Protein AF-A0A1J8P3E5-F1 (afdb_monomer)

Secondary structure (DSSP, 8-state):
-HHHHHHTT---EEE-SS--HHHHHHHHHHT--EEE-S-S-HHHHHHHHHHHHT--GGG-EE---SGGGHHHHTTSSEE-

Nearest PDB structures (foldseek):
  3ij5-assembly1_A  TM=9.943E-01  e=1.390E-08  Yersinia pestis CO92
  3hyc-assembly3_E  TM=9.786E-01  e=1.490E-08  Escherichia coli B
  3e81-assembly1_A  TM=9.645E-01  e=2.203E-06  Bacteroides thetaiotaomicron
  4hgn-assembly1_B  TM=9.509E-01  e=1.917E-06  Bacteroides thetaiotaomicron VPI-5482
  4hgr-assembly1_D  TM=9.586E-01  e=3.581E-06  Bacteroides thetaiotaomicron VPI-5482

Mean predicted aligned error: 2.63 Å

Structure (mmCIF, N/CA/C/O backbone):
data_AF-A0A1J8P3E5-F1
#
_entry.id   AF-A0A1J8P3E5-F1
#
loop_
_atom_site.group_PDB
_atom_site.id
_atom_site.type_symbol
_atom_site.label_atom_id
_atom_site.label_alt_id
_atom_site.label_comp_id
_atom_site.label_asym_id
_atom_site.label_entity_id
_atom_site.label_seq_id
_atom_site.pdbx_PDB_ins_code
_atom_site.Cartn_x
_atom_site.Cartn_y
_atom_site.Cartn_z
_atom_site.occupancy
_atom_site.B_iso_or_equiv
_atom_site.auth_seq_id
_atom_site.auth_comp_id
_atom_site.auth_asym_id
_atom_site.auth_atom_id
_atom_site.pdbx_PDB_model_num
ATOM 1 N N . GLY A 1 1 ? -12.669 9.953 -1.103 1.00 86.62 1 GLY A N 1
ATOM 2 C CA . GLY A 1 1 ? -12.037 8.625 -1.168 1.00 86.62 1 GLY A CA 1
ATOM 3 C C . GLY A 1 1 ? -11.096 8.419 -0.003 1.00 86.62 1 GLY A C 1
ATOM 4 O O . GLY A 1 1 ? -11.567 8.150 1.084 1.00 86.62 1 GLY A O 1
ATOM 5 N N . ILE A 1 2 ? -9.791 8.625 -0.197 1.00 92.25 2 ILE A N 1
ATOM 6 C CA . ILE A 1 2 ? -8.742 8.203 0.758 1.00 92.25 2 ILE A CA 1
ATOM 7 C C . ILE A 1 2 ? -8.935 8.712 2.199 1.00 92.25 2 ILE A C 1
ATOM 9 O O . ILE A 1 2 ? -8.759 7.943 3.135 1.00 92.25 2 ILE A O 1
ATOM 13 N N . LYS A 1 3 ? -9.341 9.974 2.400 1.00 90.94 3 LYS A N 1
ATOM 14 C CA . LYS A 1 3 ? -9.636 10.483 3.754 1.00 90.94 3 LYS A CA 1
ATOM 15 C C . LYS A 1 3 ? -10.785 9.723 4.431 1.00 90.94 3 LYS A C 1
ATOM 17 O O . LYS A 1 3 ? -10.647 9.334 5.580 1.00 90.94 3 LYS A O 1
ATOM 22 N N . LEU A 1 4 ? -11.851 9.446 3.680 1.00 94.25 4 LEU A N 1
ATOM 23 C CA . LEU A 1 4 ? -13.020 8.714 4.165 1.00 94.25 4 LEU A CA 1
ATOM 24 C C . LEU A 1 4 ? -12.670 7.266 4.532 1.00 94.25 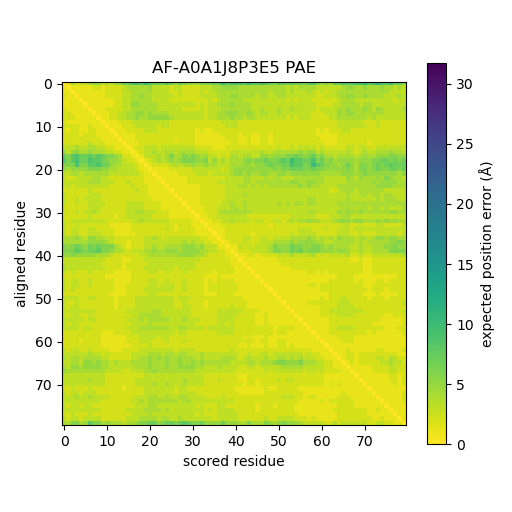4 LEU A C 1
ATOM 26 O O . LEU A 1 4 ? -13.168 6.767 5.530 1.00 94.25 4 LEU A O 1
ATOM 30 N N . LEU A 1 5 ? -11.783 6.609 3.772 1.00 94.44 5 LEU A N 1
ATOM 31 C CA . LEU A 1 5 ? -11.280 5.274 4.129 1.00 94.44 5 LEU A CA 1
ATOM 32 C C . LEU A 1 5 ? -10.662 5.289 5.532 1.00 94.44 5 LEU A C 1
ATOM 34 O O . LEU A 1 5 ? -11.058 4.502 6.386 1.00 94.44 5 LEU A O 1
ATOM 38 N N . LYS A 1 6 ? -9.786 6.263 5.800 1.00 91.75 6 LYS A N 1
ATOM 39 C CA . LYS A 1 6 ? -9.147 6.416 7.114 1.00 91.75 6 LYS A CA 1
ATOM 40 C C . LYS A 1 6 ? -10.149 6.704 8.229 1.00 91.75 6 LYS A C 1
ATOM 42 O O . LYS A 1 6 ? -10.027 6.142 9.309 1.00 91.75 6 LYS A O 1
ATOM 47 N N . GLU A 1 7 ? -11.129 7.567 7.970 1.00 93.56 7 GLU A N 1
ATOM 48 C CA . GLU A 1 7 ? -12.211 7.876 8.920 1.00 93.56 7 GLU A CA 1
ATOM 49 C C . GLU A 1 7 ? -13.063 6.643 9.260 1.00 93.56 7 GLU A C 1
ATOM 51 O O . GLU A 1 7 ? -13.651 6.590 10.334 1.00 93.56 7 GLU A O 1
ATOM 56 N N . ASN A 1 8 ? -13.081 5.636 8.383 1.00 95.81 8 ASN A N 1
ATOM 57 C CA . ASN A 1 8 ? -13.787 4.368 8.572 1.00 95.81 8 ASN A CA 1
ATOM 58 C C . ASN A 1 8 ? -12.847 3.205 8.947 1.00 95.81 8 ASN A C 1
ATOM 60 O O . ASN A 1 8 ? -13.210 2.045 8.785 1.00 95.81 8 ASN A O 1
ATOM 64 N N . GLY A 1 9 ? -11.635 3.495 9.436 1.00 93.19 9 GLY A N 1
ATOM 65 C CA . GLY A 1 9 ? -10.704 2.472 9.931 1.00 93.19 9 GLY A CA 1
ATOM 66 C C . GLY A 1 9 ? -9.985 1.658 8.850 1.00 93.19 9 GLY A C 1
ATOM 67 O O . GLY A 1 9 ? -9.316 0.684 9.175 1.00 93.19 9 GLY A O 1
ATOM 68 N N . ILE A 1 10 ? -10.078 2.057 7.579 1.00 95.62 10 ILE A N 1
ATOM 69 C CA . ILE A 1 10 ? -9.369 1.416 6.468 1.00 95.62 10 ILE A CA 1
ATOM 70 C C . ILE A 1 10 ? -8.051 2.162 6.243 1.00 95.62 10 ILE A C 1
ATOM 72 O O . ILE A 1 10 ? -8.053 3.345 5.887 1.00 95.62 10 ILE A O 1
ATOM 76 N N . GLU A 1 11 ? -6.920 1.482 6.437 1.00 95.81 11 GLU A N 1
ATOM 77 C CA . GLU A 1 11 ? -5.585 2.064 6.253 1.00 95.81 11 GLU A CA 1
ATOM 78 C C . GLU A 1 11 ? -5.181 2.029 4.763 1.00 95.81 11 GLU A C 1
ATOM 80 O O . GLU A 1 11 ? -4.986 0.954 4.195 1.00 95.81 11 GLU A O 1
ATOM 85 N N . PRO A 1 12 ? -5.044 3.186 4.089 1.00 96.25 12 PRO A N 1
ATOM 86 C CA . PRO A 1 12 ? -4.654 3.226 2.689 1.00 96.25 12 PRO A CA 1
ATOM 87 C C . PRO A 1 12 ? -3.142 3.029 2.524 1.00 96.25 12 PRO A C 1
ATOM 89 O O . PRO A 1 12 ? -2.335 3.638 3.232 1.00 96.25 12 PRO A O 1
ATOM 92 N N . ALA A 1 13 ? -2.762 2.271 1.497 1.00 96.69 13 ALA A N 1
ATOM 93 C CA . ALA A 1 13 ? -1.383 2.108 1.053 1.00 96.69 13 ALA A CA 1
ATOM 94 C C . ALA A 1 13 ? -1.255 2.352 -0.456 1.00 96.69 13 ALA A C 1
ATOM 96 O O . ALA A 1 13 ? -2.221 2.212 -1.204 1.00 96.69 13 ALA A O 1
ATOM 97 N N . VAL A 1 14 ? -0.059 2.734 -0.911 1.00 95.81 14 VAL A N 1
ATOM 98 C CA . VAL A 1 14 ? 0.247 2.924 -2.335 1.00 95.81 14 VAL A CA 1
ATOM 99 C C . VAL A 1 14 ? 1.581 2.267 -2.672 1.00 95.81 14 VAL A C 1
ATOM 101 O O . VAL A 1 14 ? 2.599 2.564 -2.047 1.00 95.81 14 VAL A O 1
ATOM 104 N N . ILE A 1 15 ? 1.576 1.419 -3.703 1.00 95.56 15 ILE A N 1
ATOM 105 C CA . ILE A 1 15 ? 2.763 0.777 -4.274 1.00 95.56 15 ILE A CA 1
ATOM 106 C C . I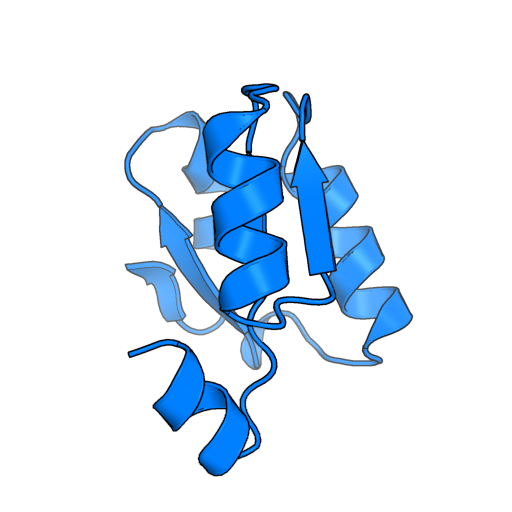LE A 1 15 ? 2.884 1.224 -5.730 1.00 95.56 15 ILE A C 1
ATOM 108 O O . ILE A 1 15 ? 1.999 0.981 -6.547 1.00 95.56 15 ILE A O 1
ATOM 112 N N . SER A 1 16 ? 3.981 1.896 -6.070 1.00 92.44 16 SER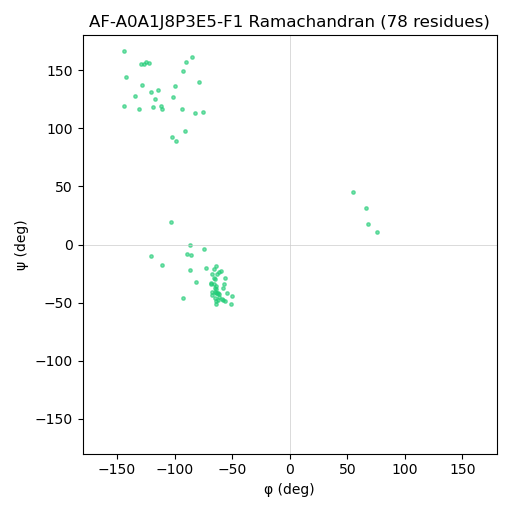 A N 1
ATOM 113 C CA . SER A 1 16 ? 4.229 2.396 -7.419 1.00 92.44 16 SER A CA 1
ATOM 114 C C . SER A 1 16 ? 5.598 1.963 -7.931 1.00 92.44 16 SER A C 1
ATOM 116 O O . SER A 1 16 ? 6.607 2.081 -7.235 1.00 92.44 16 SER A O 1
ATOM 118 N N . ALA A 1 17 ? 5.650 1.535 -9.192 1.00 90.31 17 ALA A N 1
ATOM 119 C CA . ALA A 1 17 ? 6.906 1.277 -9.892 1.00 90.31 17 ALA A CA 1
ATOM 120 C C . ALA A 1 17 ? 7.645 2.573 -10.262 1.00 90.31 17 ALA A C 1
ATOM 122 O O . ALA A 1 17 ? 8.851 2.564 -10.494 1.00 90.31 17 ALA A O 1
ATOM 123 N N . ARG A 1 18 ? 6.939 3.710 -10.303 1.00 88.75 18 ARG A N 1
ATOM 124 C CA . ARG A 1 18 ? 7.525 5.013 -10.628 1.00 88.75 18 ARG A CA 1
ATOM 125 C C . ARG A 1 18 ? 7.957 5.729 -9.355 1.00 88.75 18 ARG A C 1
ATOM 127 O O . ARG A 1 18 ? 7.349 5.579 -8.298 1.00 88.75 18 ARG A O 1
ATOM 134 N N . ASN A 1 19 ? 9.000 6.540 -9.476 1.00 88.56 19 ASN A N 1
ATOM 135 C CA . ASN A 1 19 ? 9.417 7.462 -8.428 1.00 88.56 19 ASN A CA 1
ATOM 136 C C . ASN A 1 19 ? 9.164 8.894 -8.904 1.00 88.56 19 ASN A C 1
ATOM 138 O O . ASN A 1 19 ? 9.705 9.316 -9.926 1.00 88.56 19 ASN A O 1
ATOM 142 N N . SER A 1 20 ? 8.313 9.637 -8.194 1.00 91.88 20 SER A N 1
ATOM 143 C CA . SER A 1 20 ? 8.016 11.030 -8.528 1.00 91.88 20 SER A CA 1
ATOM 144 C C . SER A 1 20 ? 7.836 11.909 -7.290 1.00 91.88 20 SER A C 1
ATOM 146 O O . SER A 1 20 ? 7.261 11.525 -6.266 1.00 91.88 20 SER A O 1
ATOM 148 N N . LYS A 1 21 ? 8.299 13.158 -7.397 1.00 91.44 21 LYS A N 1
ATOM 149 C CA . LYS A 1 21 ? 8.132 14.160 -6.334 1.00 91.44 21 LYS A CA 1
ATOM 150 C C . LYS A 1 21 ? 6.669 14.582 -6.154 1.00 91.44 21 LYS A C 1
ATOM 152 O O . LYS A 1 21 ? 6.252 14.849 -5.030 1.00 91.44 21 LYS A O 1
ATOM 157 N N . SER A 1 22 ? 5.889 14.609 -7.235 1.00 92.50 22 SER A N 1
ATOM 158 C CA . SER A 1 22 ? 4.471 14.981 -7.206 1.00 92.50 22 SER A CA 1
ATOM 159 C C . SER A 1 22 ? 3.636 13.984 -6.400 1.00 92.50 22 SER A C 1
ATOM 161 O O . SER A 1 22 ? 2.868 14.398 -5.530 1.00 92.50 22 SER A O 1
ATOM 163 N N . VAL A 1 23 ? 3.832 12.677 -6.613 1.00 90.81 23 VAL A N 1
ATOM 164 C CA . VAL A 1 23 ? 3.107 11.643 -5.857 1.00 90.81 23 VAL A CA 1
ATOM 165 C C . VAL A 1 23 ? 3.534 11.655 -4.387 1.00 90.81 23 VAL A C 1
ATOM 167 O O . VAL A 1 23 ? 2.670 11.642 -3.517 1.00 90.81 23 VAL A O 1
ATOM 170 N N . ASN A 1 24 ? 4.828 11.819 -4.087 1.00 90.62 24 ASN A N 1
ATOM 171 C CA . ASN A 1 24 ? 5.319 12.027 -2.715 1.00 90.62 24 ASN A CA 1
ATOM 172 C C . ASN A 1 24 ? 4.572 13.148 -1.978 1.00 90.62 24 ASN A C 1
ATOM 174 O O . ASN A 1 24 ? 4.086 12.956 -0.862 1.00 90.62 24 ASN A O 1
ATOM 178 N N . HIS A 1 25 ? 4.470 14.325 -2.599 1.00 92.88 25 HIS A N 1
ATOM 179 C CA . HIS A 1 25 ? 3.774 15.458 -1.998 1.00 92.88 25 HIS A CA 1
ATOM 180 C C . HIS A 1 25 ? 2.278 15.162 -1.808 1.00 92.88 25 HIS A C 1
ATOM 182 O O . HIS A 1 25 ? 1.716 15.432 -0.747 1.00 92.88 25 HIS A O 1
ATOM 188 N N . ARG A 1 26 ? 1.639 14.525 -2.798 1.00 92.56 26 ARG A N 1
ATOM 189 C CA . ARG A 1 26 ? 0.227 14.136 -2.722 1.00 92.56 26 ARG A CA 1
ATOM 190 C C . ARG A 1 26 ? -0.050 13.153 -1.582 1.00 92.56 26 ARG A C 1
ATOM 192 O O . ARG A 1 26 ? -1.017 13.360 -0.851 1.00 92.56 26 ARG A O 1
ATOM 199 N N . MET A 1 27 ? 0.787 12.129 -1.415 1.00 94.00 27 MET A N 1
ATOM 200 C CA . MET A 1 27 ? 0.635 11.126 -0.355 1.00 94.00 27 MET A CA 1
ATOM 201 C C . MET A 1 27 ? 0.798 11.739 1.033 1.00 94.00 27 MET A C 1
ATOM 203 O O . MET A 1 27 ? -0.026 11.477 1.909 1.00 94.00 27 MET A O 1
ATOM 207 N N . LYS A 1 28 ? 1.770 12.646 1.207 1.00 92.06 28 LYS A N 1
ATOM 208 C CA . LYS A 1 28 ? 1.915 13.426 2.446 1.00 92.06 28 LYS A CA 1
ATOM 209 C C . LYS A 1 28 ? 0.667 14.257 2.747 1.00 92.06 28 LYS A C 1
ATOM 211 O O . LYS A 1 28 ? 0.149 14.179 3.855 1.00 92.06 28 LYS A O 1
ATOM 216 N N . ASN A 1 29 ? 0.129 14.976 1.760 1.00 93.56 29 ASN A N 1
ATOM 217 C CA . ASN A 1 29 ? -1.071 15.805 1.942 1.00 93.56 29 ASN A CA 1
ATOM 218 C C . ASN A 1 29 ? -2.330 14.987 2.278 1.00 93.56 29 ASN A C 1
ATOM 220 O O . ASN A 1 29 ? -3.240 15.483 2.940 1.00 93.56 29 ASN A O 1
ATOM 224 N N . LEU A 1 30 ? -2.409 13.741 1.804 1.00 93.06 30 LEU A N 1
ATOM 225 C CA . LEU A 1 30 ? -3.494 12.813 2.137 1.00 93.06 30 LEU A CA 1
ATOM 226 C C . LEU A 1 30 ? -3.244 12.039 3.442 1.00 93.06 30 LEU A C 1
ATOM 228 O O . LEU A 1 30 ? -4.151 11.370 3.936 1.00 93.06 30 LEU A O 1
ATOM 232 N N . GLY A 1 31 ? -2.040 12.139 4.012 1.00 91.56 31 GLY A N 1
ATOM 233 C CA . GLY A 1 31 ? -1.636 11.411 5.210 1.00 91.56 31 GLY A CA 1
ATOM 234 C C . GLY A 1 31 ? -1.545 9.900 4.996 1.00 91.56 31 GLY A C 1
ATOM 235 O O . GLY A 1 31 ? -1.847 9.150 5.924 1.00 91.56 31 GLY A O 1
ATOM 236 N N . VAL A 1 32 ? -1.189 9.453 3.790 1.00 94.94 32 VAL A N 1
ATOM 237 C CA . VAL A 1 32 ? -0.925 8.038 3.488 1.00 94.94 32 VAL A CA 1
ATOM 238 C C . VAL A 1 32 ? 0.444 7.683 4.064 1.00 94.94 32 VAL A C 1
ATOM 240 O O . VAL A 1 32 ? 1.458 8.230 3.630 1.00 94.94 32 VAL A O 1
ATOM 243 N N . LYS A 1 33 ? 0.471 6.806 5.073 1.00 92.62 33 LYS A N 1
ATOM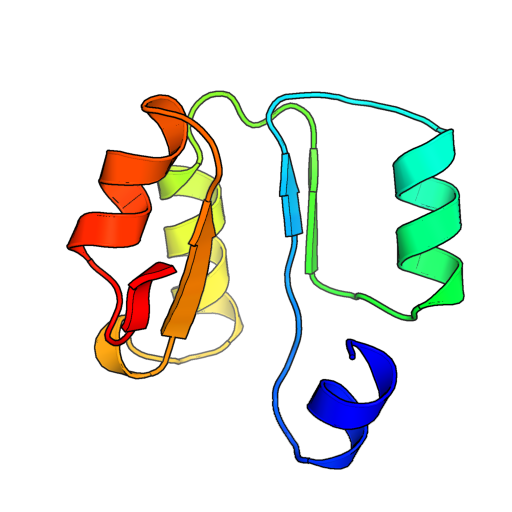 244 C CA . LYS A 1 33 ? 1.704 6.410 5.780 1.00 92.62 33 LYS A CA 1
ATOM 245 C C . LYS A 1 33 ? 2.494 5.347 5.019 1.00 92.62 33 LYS A C 1
ATOM 247 O O . LYS A 1 33 ? 3.720 5.318 5.079 1.00 92.62 33 LYS A O 1
ATOM 252 N N . HIS A 1 34 ? 1.777 4.483 4.311 1.00 95.31 34 HIS A N 1
ATOM 253 C CA . HIS A 1 34 ? 2.313 3.322 3.619 1.00 95.31 34 HIS A CA 1
ATOM 254 C C . HIS A 1 34 ? 2.496 3.656 2.142 1.00 95.31 34 HIS A C 1
ATOM 256 O O . HIS A 1 34 ? 1.579 3.498 1.338 1.00 95.31 34 HIS A O 1
ATOM 262 N N . PHE A 1 35 ? 3.667 4.183 1.792 1.00 94.88 35 PHE A N 1
ATOM 263 C CA . PHE A 1 35 ? 3.955 4.604 0.428 1.00 94.88 35 PHE A CA 1
ATOM 264 C C . PHE A 1 35 ? 5.292 4.056 -0.066 1.00 94.88 35 PHE A C 1
ATOM 266 O O . PHE A 1 35 ? 6.350 4.416 0.449 1.00 94.88 35 PHE A O 1
ATOM 273 N N . TYR A 1 36 ? 5.223 3.220 -1.099 1.00 94.44 36 TYR A N 1
ATOM 274 C CA . TYR A 1 36 ? 6.348 2.514 -1.700 1.00 94.44 36 TYR A CA 1
ATOM 275 C C . TYR A 1 36 ? 6.507 2.969 -3.152 1.00 94.44 36 TYR A C 1
ATOM 277 O O . TYR A 1 36 ? 5.561 2.909 -3.938 1.00 94.44 36 TYR A O 1
ATOM 285 N N . GLN A 1 37 ? 7.700 3.438 -3.516 1.00 92.19 37 GLN A N 1
ATOM 286 C CA . GLN A 1 37 ? 8.022 3.914 -4.865 1.00 92.19 37 GLN A CA 1
ATOM 287 C C . GLN A 1 37 ? 9.226 3.189 -5.439 1.00 92.19 37 GLN A C 1
ATOM 289 O O . GLN A 1 37 ? 10.079 2.710 -4.697 1.00 92.19 37 GLN A O 1
ATOM 294 N N . GLY A 1 38 ? 9.316 3.177 -6.769 1.00 90.38 38 GLY A N 1
ATOM 295 C CA . GLY A 1 38 ? 10.388 2.473 -7.467 1.00 90.38 38 GLY A CA 1
ATOM 296 C C . GLY A 1 38 ? 10.283 0.956 -7.334 1.00 90.38 38 GLY A C 1
ATOM 297 O O . GLY A 1 38 ? 11.274 0.272 -7.569 1.00 90.38 38 GLY A O 1
ATOM 298 N N . GLN A 1 39 ? 9.113 0.430 -6.948 1.00 89.56 39 GLN A N 1
ATOM 299 C CA . GLN A 1 39 ? 8.925 -1.004 -6.781 1.00 89.56 39 GLN A CA 1
ATOM 300 C C . GLN A 1 39 ? 8.428 -1.660 -8.059 1.00 89.56 39 GLN A C 1
ATOM 302 O O . GLN A 1 39 ? 7.236 -1.655 -8.363 1.00 89.56 39 GLN A O 1
ATOM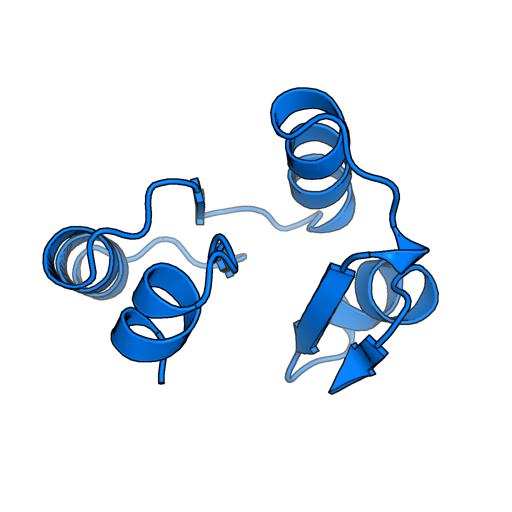 307 N N . SER A 1 40 ? 9.373 -2.232 -8.802 1.00 86.75 40 SER A N 1
ATOM 308 C CA . SER A 1 40 ? 9.096 -3.068 -9.970 1.00 86.75 40 SER A CA 1
ATOM 309 C C . SER A 1 40 ? 8.435 -4.388 -9.575 1.00 86.75 40 SER A C 1
ATOM 311 O O . SER A 1 40 ? 7.567 -4.870 -10.294 1.00 86.75 40 SER A O 1
ATOM 313 N N . ASN A 1 41 ? 8.787 -4.947 -8.412 1.00 92.38 41 ASN A N 1
ATOM 314 C CA . ASN A 1 41 ? 8.109 -6.113 -7.857 1.00 92.38 41 ASN A CA 1
ATOM 315 C C . ASN A 1 41 ? 7.144 -5.698 -6.739 1.00 92.38 41 ASN A C 1
ATOM 31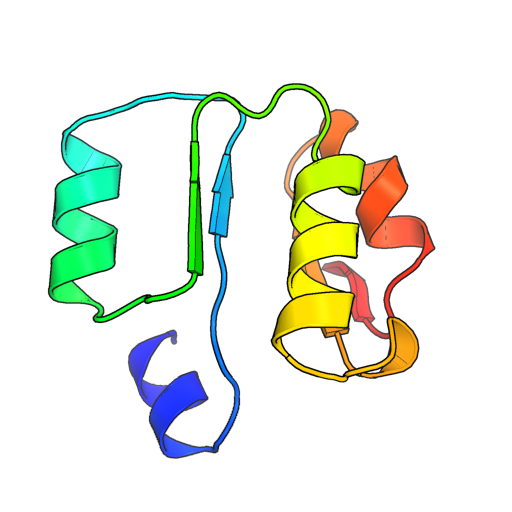7 O O . ASN A 1 41 ? 7.517 -5.615 -5.567 1.00 92.38 41 ASN A O 1
ATOM 321 N N . LYS A 1 42 ? 5.879 -5.462 -7.109 1.00 94.88 42 LYS A N 1
ATOM 322 C CA . LYS A 1 42 ? 4.834 -5.028 -6.168 1.00 94.88 42 LYS A CA 1
ATOM 323 C C . LYS A 1 42 ? 4.530 -6.069 -5.082 1.00 94.88 42 LYS A C 1
ATOM 325 O O . LYS A 1 42 ? 4.133 -5.688 -3.986 1.00 94.88 42 LYS A O 1
ATOM 330 N N . VAL A 1 43 ? 4.789 -7.357 -5.338 1.00 96.25 43 VAL A N 1
ATOM 331 C CA . VAL A 1 43 ? 4.555 -8.446 -4.370 1.00 96.25 43 VAL A CA 1
ATOM 332 C C . VAL A 1 43 ? 5.438 -8.304 -3.132 1.00 96.25 43 VAL A C 1
ATOM 334 O O . VAL A 1 43 ? 4.984 -8.598 -2.032 1.00 96.25 43 VAL A O 1
ATOM 337 N N . VAL A 1 44 ? 6.676 -7.823 -3.284 1.00 96.38 44 VAL A N 1
ATOM 338 C CA . VAL A 1 44 ? 7.594 -7.640 -2.146 1.00 96.38 44 VAL A CA 1
ATOM 339 C C . VAL A 1 44 ? 7.044 -6.591 -1.181 1.00 96.38 44 VAL A C 1
ATOM 341 O O . VAL A 1 44 ? 6.898 -6.866 0.006 1.00 96.38 44 VAL A O 1
ATOM 344 N N . ALA A 1 45 ? 6.668 -5.420 -1.700 1.00 96.44 45 ALA A N 1
ATOM 345 C CA . ALA A 1 45 ? 6.082 -4.352 -0.890 1.00 96.44 45 ALA A CA 1
ATOM 346 C C . ALA A 1 45 ? 4.715 -4.742 -0.307 1.00 96.44 45 ALA A C 1
ATOM 348 O O . ALA A 1 45 ? 4.383 -4.352 0.808 1.00 96.44 45 ALA A O 1
ATOM 349 N N . PHE A 1 46 ? 3.930 -5.527 -1.048 1.00 97.88 46 PHE A N 1
ATOM 350 C CA . PHE A 1 46 ? 2.658 -6.055 -0.568 1.00 97.88 46 PHE A CA 1
ATOM 351 C C . PHE A 1 46 ? 2.842 -6.998 0.629 1.00 97.88 46 PHE A C 1
ATOM 353 O O . PHE A 1 46 ? 2.195 -6.804 1.652 1.00 97.88 46 PHE A O 1
ATOM 360 N N . ASN A 1 47 ? 3.761 -7.963 0.547 1.00 97.56 47 ASN A N 1
ATOM 361 C CA . ASN A 1 47 ? 4.030 -8.886 1.653 1.00 97.56 47 ASN A CA 1
ATOM 362 C C . ASN A 1 47 ? 4.573 -8.154 2.891 1.00 97.56 47 ASN A C 1
ATOM 364 O O . ASN A 1 47 ? 4.117 -8.416 3.999 1.00 97.56 47 ASN A O 1
ATOM 368 N N . GLU A 1 48 ? 5.481 -7.189 2.702 1.00 97.12 48 GLU A N 1
ATOM 369 C CA . GLU A 1 48 ? 5.975 -6.341 3.797 1.00 97.12 48 GLU A CA 1
ATOM 370 C C . GLU A 1 48 ? 4.824 -5.588 4.487 1.00 97.12 48 GLU A C 1
ATOM 372 O O . GLU A 1 48 ? 4.812 -5.432 5.709 1.00 97.12 48 GLU A O 1
ATOM 377 N N . LEU A 1 49 ? 3.827 -5.135 3.718 1.00 97.25 49 LEU A N 1
ATOM 378 C CA . LEU A 1 49 ? 2.648 -4.468 4.265 1.00 97.25 49 LEU A CA 1
ATOM 379 C C . LEU A 1 49 ? 1.767 -5.397 5.093 1.00 97.25 49 LEU A C 1
ATOM 381 O O . LEU A 1 49 ? 1.337 -4.982 6.169 1.00 97.25 49 LEU A O 1
ATOM 385 N N . LEU A 1 50 ? 1.522 -6.622 4.619 1.00 98.06 50 LEU A N 1
ATOM 386 C CA . LEU A 1 50 ? 0.758 -7.623 5.368 1.00 98.06 50 LEU A CA 1
ATOM 387 C C . LEU A 1 50 ? 1.415 -7.911 6.721 1.00 98.06 50 LEU A C 1
ATOM 389 O O . LEU A 1 50 ? 0.750 -7.851 7.754 1.00 98.06 50 LEU A O 1
ATOM 393 N N . GLU A 1 51 ? 2.732 -8.133 6.726 1.00 97.94 51 GLU A N 1
ATOM 394 C CA . GLU A 1 51 ? 3.504 -8.372 7.949 1.00 97.94 51 GLU A CA 1
ATOM 395 C C . GLU A 1 51 ? 3.460 -7.165 8.892 1.00 97.94 51 GLU A C 1
ATOM 397 O O . GLU A 1 51 ? 3.164 -7.300 10.077 1.00 97.94 51 GLU A O 1
ATOM 402 N N . LYS A 1 52 ? 3.700 -5.957 8.370 1.00 97.25 52 LYS A N 1
ATOM 403 C CA . LYS A 1 52 ? 3.731 -4.729 9.174 1.00 97.25 52 LYS A CA 1
ATOM 404 C C . LYS A 1 52 ? 2.380 -4.404 9.809 1.00 97.25 52 LYS A C 1
ATOM 406 O O . LYS A 1 52 ? 2.336 -3.901 10.934 1.00 97.25 52 LYS A O 1
ATOM 411 N N . LEU A 1 53 ? 1.292 -4.639 9.080 1.00 96.31 53 LEU A N 1
ATOM 412 C CA . LEU A 1 53 ? -0.069 -4.352 9.529 1.00 96.31 53 LEU A CA 1
ATOM 413 C C . LEU A 1 53 ? -0.712 -5.523 10.278 1.00 96.31 53 LEU A C 1
ATOM 415 O O . LEU A 1 53 ? -1.753 -5.318 10.891 1.00 96.31 53 LEU A O 1
ATOM 419 N N . HIS A 1 54 ? -0.067 -6.693 10.300 1.00 97.50 54 HIS A N 1
ATOM 420 C CA . HIS A 1 54 ? -0.579 -7.920 10.914 1.00 97.50 54 HIS A CA 1
ATOM 421 C C . HIS A 1 54 ? -1.962 -8.312 10.370 1.00 97.50 54 HIS A C 1
ATOM 423 O O . HIS A 1 54 ? -2.862 -8.651 11.135 1.00 97.50 54 HIS A O 1
ATOM 429 N N . ILE A 1 55 ? -2.120 -8.250 9.046 1.00 97.88 55 ILE A N 1
ATOM 430 C CA . ILE A 1 55 ? -3.365 -8.589 8.340 1.00 97.88 55 ILE A CA 1
ATOM 431 C C . ILE A 1 55 ? -3.131 -9.696 7.315 1.00 97.88 55 ILE A C 1
ATOM 433 O O . ILE A 1 55 ? -2.018 -9.888 6.816 1.00 97.88 55 ILE A O 1
ATOM 437 N N . SER A 1 56 ? -4.196 -10.411 6.977 1.00 98.12 56 SER A N 1
ATOM 438 C CA . SER A 1 56 ? -4.205 -11.396 5.898 1.00 98.12 56 SER A CA 1
ATOM 439 C C . SER A 1 56 ? -4.483 -10.744 4.538 1.00 98.12 56 SER A C 1
ATOM 441 O O . SER A 1 56 ? -5.006 -9.635 4.449 1.00 98.12 56 SER A O 1
ATOM 443 N N . ALA A 1 57 ? -4.142 -11.437 3.449 1.00 97.94 57 ALA A N 1
ATOM 444 C CA . ALA A 1 57 ? -4.408 -10.933 2.101 1.00 97.94 57 ALA A CA 1
ATOM 445 C C . ALA A 1 57 ? -5.918 -10.842 1.788 1.00 97.94 57 ALA A C 1
ATOM 447 O O . ALA A 1 57 ? -6.337 -9.951 1.048 1.00 97.94 57 ALA A O 1
ATOM 448 N N . ASP A 1 58 ? -6.738 -11.701 2.401 1.00 98.12 58 ASP A N 1
ATOM 449 C CA . ASP A 1 58 ? -8.200 -11.710 2.248 1.00 98.12 58 ASP A CA 1
ATOM 450 C C . ASP A 1 58 ? -8.870 -10.446 2.819 1.00 98.12 58 ASP A C 1
ATOM 452 O O . ASP A 1 58 ? -9.968 -10.076 2.410 1.00 98.12 58 ASP A O 1
ATOM 456 N N . GLU A 1 59 ? -8.194 -9.733 3.724 1.00 98.06 59 GLU A N 1
ATOM 457 C CA . GLU A 1 59 ? -8.654 -8.459 4.296 1.00 98.06 59 GLU A CA 1
ATOM 458 C C . GLU A 1 59 ? -8.260 -7.242 3.442 1.00 98.06 59 GLU A C 1
ATOM 460 O O . GLU A 1 59 ? -8.573 -6.101 3.789 1.00 98.06 59 GLU A O 1
ATOM 465 N N . VAL A 1 60 ? -7.564 -7.458 2.321 1.00 98.38 60 VAL A N 1
ATOM 466 C CA . VAL A 1 60 ? -7.072 -6.378 1.464 1.00 98.38 60 VAL A CA 1
ATOM 467 C C . VAL A 1 60 ? -7.980 -6.160 0.257 1.00 98.38 60 VAL A C 1
ATOM 469 O O . VAL A 1 60 ? -8.369 -7.092 -0.444 1.00 98.38 60 VAL A O 1
ATOM 472 N N . ALA A 1 61 ? -8.247 -4.884 -0.025 1.00 98.00 61 ALA A N 1
ATOM 473 C CA . ALA A 1 61 ? -8.721 -4.422 -1.321 1.00 98.00 61 ALA A CA 1
ATOM 474 C C . ALA A 1 61 ? -7.557 -3.808 -2.111 1.00 98.00 61 ALA A C 1
ATOM 476 O O . A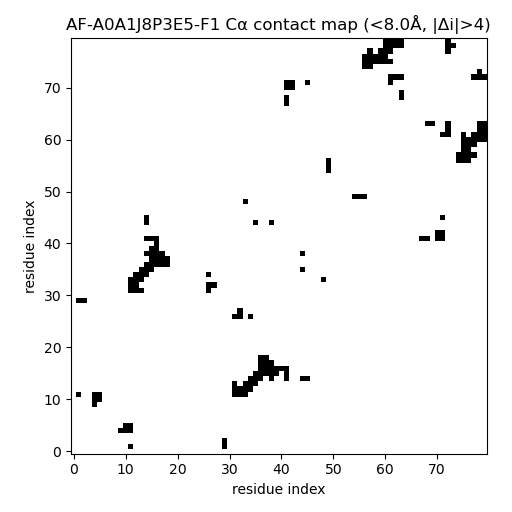LA A 1 61 ? -6.879 -2.907 -1.610 1.00 98.00 61 ALA A O 1
ATOM 477 N N . TYR A 1 62 ? -7.332 -4.262 -3.343 1.00 97.94 62 TYR A N 1
ATOM 478 C CA . TYR A 1 62 ? -6.278 -3.747 -4.214 1.00 97.94 62 TYR A CA 1
ATOM 479 C C . TYR A 1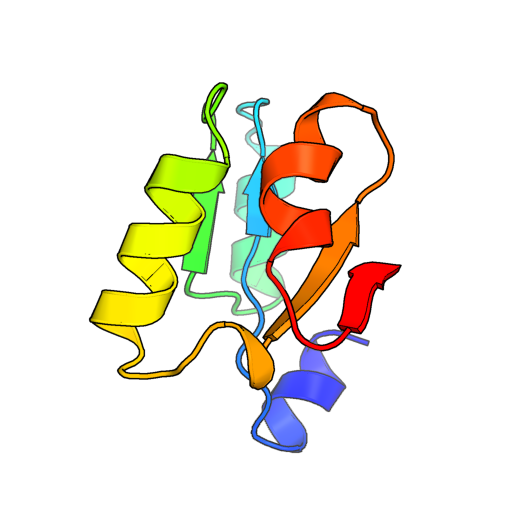 62 ? -6.862 -3.183 -5.505 1.00 97.94 62 TYR A C 1
ATOM 481 O O . TYR A 1 62 ? -7.658 -3.845 -6.163 1.00 97.94 62 TYR A O 1
ATOM 489 N N . MET A 1 63 ? -6.435 -1.972 -5.867 1.00 96.75 63 MET A N 1
ATOM 490 C CA . MET A 1 63 ? -6.803 -1.315 -7.121 1.00 96.75 63 MET A CA 1
ATOM 491 C C . MET A 1 63 ? -5.579 -1.229 -8.036 1.00 96.75 63 MET A C 1
ATOM 493 O O . MET A 1 63 ? -4.600 -0.571 -7.671 1.00 96.75 63 MET A O 1
ATOM 497 N N . GLY A 1 64 ? -5.637 -1.886 -9.194 1.00 94.88 64 GLY A N 1
ATOM 498 C CA . GLY A 1 64 ? -4.564 -1.927 -10.191 1.00 94.88 64 GLY A CA 1
ATOM 499 C C . GLY A 1 64 ? -5.053 -1.515 -11.579 1.00 94.88 64 GLY A C 1
ATOM 500 O O . GLY A 1 64 ? -6.235 -1.615 -11.881 1.00 94.88 64 GLY A O 1
ATOM 501 N N . ASP A 1 65 ? -4.151 -1.027 -12.428 1.00 94.75 65 ASP A N 1
ATOM 502 C CA . ASP A 1 65 ? -4.487 -0.549 -13.776 1.00 94.75 65 ASP A CA 1
ATOM 503 C C . ASP A 1 65 ? -3.760 -1.294 -14.905 1.00 94.75 65 ASP A C 1
ATOM 505 O O . ASP A 1 65 ? -4.110 -1.121 -16.072 1.00 94.75 65 ASP A O 1
ATOM 509 N N . ASP A 1 66 ? -2.771 -2.133 -14.582 1.00 92.25 66 ASP A N 1
ATOM 510 C CA . ASP A 1 66 ? -1.915 -2.793 -15.570 1.00 92.25 66 ASP A CA 1
ATOM 511 C C . ASP A 1 66 ? -1.538 -4.230 -15.148 1.00 92.25 66 ASP A C 1
ATOM 513 O O . ASP A 1 66 ? -1.679 -4.641 -13.997 1.00 92.25 66 ASP A O 1
ATOM 517 N N . VAL A 1 67 ? -1.003 -5.015 -16.083 1.00 92.62 67 VAL A N 1
ATOM 518 C CA . VAL A 1 67 ? -0.622 -6.431 -15.918 1.00 92.62 67 VAL A CA 1
ATOM 519 C C . VAL A 1 67 ? 0.369 -6.641 -14.768 1.00 92.62 67 VAL A C 1
ATOM 521 O O . VAL A 1 67 ? 0.366 -7.688 -14.122 1.00 92.62 67 VAL A O 1
ATOM 524 N N . ILE A 1 68 ? 1.199 -5.639 -14.470 1.00 90.94 68 ILE A N 1
ATOM 525 C CA . ILE A 1 68 ? 2.160 -5.674 -13.358 1.00 90.94 68 ILE A CA 1
ATOM 526 C C . ILE A 1 68 ? 1.488 -5.767 -11.975 1.00 90.94 68 ILE A C 1
ATOM 528 O O . ILE A 1 68 ? 2.143 -6.148 -11.004 1.00 90.94 68 ILE A O 1
ATOM 532 N N . ASP A 1 69 ? 0.198 -5.439 -11.873 1.00 95.12 69 ASP A N 1
ATOM 533 C CA . ASP A 1 69 ? -0.595 -5.539 -10.646 1.00 95.12 69 ASP A CA 1
ATOM 534 C C . ASP A 1 69 ? -1.213 -6.920 -10.427 1.00 95.12 69 ASP A C 1
ATOM 536 O O . ASP A 1 69 ? -1.475 -7.289 -9.278 1.00 95.12 69 ASP A O 1
ATOM 540 N N . LEU A 1 70 ? -1.374 -7.718 -11.490 1.00 95.94 70 LEU A N 1
ATOM 541 C CA . LEU A 1 70 ? -1.993 -9.046 -11.417 1.00 95.94 70 LEU A CA 1
ATOM 542 C C . LEU A 1 70 ? -1.405 -9.935 -10.310 1.00 95.94 70 LEU A C 1
ATOM 544 O O . LEU A 1 70 ? -2.195 -10.514 -9.568 1.00 95.94 70 LEU A O 1
ATOM 548 N N . PRO A 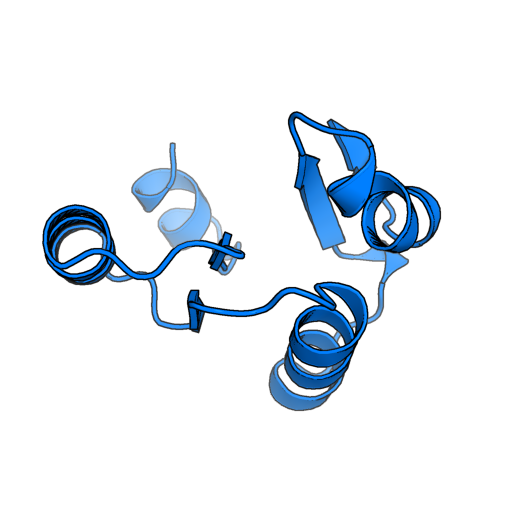1 71 ? -0.072 -10.017 -10.102 1.00 96.06 71 PRO A N 1
ATOM 549 C CA . PRO A 1 71 ? 0.489 -10.860 -9.046 1.00 96.06 71 PRO A CA 1
ATOM 550 C C . PRO A 1 71 ? 0.030 -10.505 -7.624 1.00 96.06 71 PRO A C 1
ATOM 552 O O . PRO A 1 71 ? 0.133 -11.348 -6.731 1.00 96.06 71 PRO A O 1
ATOM 555 N N . VAL A 1 72 ? -0.416 -9.266 -7.391 1.00 97.44 72 VAL A N 1
ATOM 556 C CA . VAL A 1 72 ? -1.015 -8.837 -6.120 1.00 97.44 72 VAL A CA 1
ATOM 557 C C . VAL A 1 72 ? -2.532 -9.003 -6.174 1.00 97.44 72 VAL A C 1
ATOM 559 O O . VAL A 1 72 ? -3.105 -9.589 -5.261 1.00 97.44 72 VAL A O 1
ATOM 562 N N . MET A 1 73 ? -3.176 -8.571 -7.262 1.00 97.88 73 MET A N 1
ATOM 563 C CA . MET A 1 73 ? -4.633 -8.652 -7.432 1.00 97.88 73 MET A CA 1
ATOM 564 C C . MET A 1 73 ? -5.174 -10.082 -7.308 1.00 97.88 73 MET A C 1
ATOM 566 O O . MET A 1 73 ? -6.249 -10.276 -6.756 1.00 97.88 73 MET A O 1
ATOM 570 N N . THR A 1 74 ? -4.429 -11.101 -7.747 1.00 97.25 74 THR A N 1
ATOM 571 C CA . THR A 1 74 ? -4.856 -12.509 -7.632 1.00 97.25 74 THR A CA 1
ATOM 572 C C . THR A 1 74 ? -4.755 -13.083 -6.215 1.00 97.25 74 THR A C 1
ATOM 574 O O . THR A 1 74 ? -5.070 -14.254 -6.022 1.00 97.25 74 THR A O 1
ATOM 577 N N . LYS A 1 75 ? -4.239 -12.322 -5.243 1.00 96.88 75 LYS A N 1
ATOM 578 C CA . LYS A 1 75 ? -4.011 -12.779 -3.861 1.00 96.88 75 LYS A CA 1
ATOM 579 C C . LYS A 1 75 ? -4.926 -12.118 -2.840 1.00 96.88 75 LYS A C 1
ATOM 581 O O . LYS A 1 75 ? -4.987 -12.594 -1.715 1.00 96.88 75 LYS A O 1
ATOM 586 N N . VAL A 1 76 ? -5.541 -10.996 -3.196 1.00 98.50 76 VAL A N 1
ATOM 587 C CA . VAL A 1 76 ? -6.313 -10.174 -2.263 1.00 98.50 76 VAL A CA 1
ATOM 588 C C . VAL A 1 76 ? -7.780 -10.591 -2.223 1.00 98.50 76 VAL A C 1
ATOM 590 O O . VAL A 1 76 ? -8.291 -11.145 -3.195 1.00 98.50 76 VAL A O 1
ATOM 593 N N . GLY A 1 77 ? -8.474 -10.271 -1.130 1.00 98.12 77 GLY A N 1
ATOM 594 C CA . GLY A 1 77 ? -9.904 -10.564 -0.990 1.00 98.12 77 GLY A CA 1
ATOM 595 C C . GLY A 1 77 ? -10.795 -9.761 -1.940 1.00 98.12 77 GLY A C 1
ATOM 596 O O . GLY A 1 77 ? -11.885 -10.209 -2.298 1.00 98.12 77 GLY A O 1
ATOM 597 N N . PHE A 1 78 ? -10.335 -8.587 -2.387 1.00 98.12 78 PHE A N 1
ATOM 598 C CA . PHE A 1 78 ? -11.063 -7.766 -3.351 1.00 98.12 78 PHE A CA 1
ATOM 599 C C . PHE A 1 78 ? -10.127 -7.043 -4.329 1.00 98.12 78 PHE A C 1
ATOM 601 O O . PHE A 1 78 ? -9.301 -6.227 -3.926 1.00 98.12 78 PHE A O 1
ATOM 608 N N . ALA A 1 79 ? -10.268 -7.317 -5.625 1.00 97.50 79 ALA A N 1
ATOM 609 C CA . ALA A 1 79 ? -9.469 -6.700 -6.681 1.00 97.50 79 ALA A CA 1
ATOM 610 C C . ALA A 1 79 ? -10.341 -5.821 -7.589 1.00 97.50 79 ALA A C 1
ATOM 612 O O . ALA A 1 79 ? -11.413 -6.257 -8.016 1.00 97.50 79 ALA A O 1
ATOM 613 N N . ILE A 1 80 ? -9.870 -4.601 -7.878 1.00 95.56 80 ILE A N 1
ATOM 614 C CA . ILE A 1 80 ? -10.497 -3.626 -8.788 1.00 95.56 80 ILE A CA 1
ATOM 615 C C . ILE A 1 80 ? -9.505 -3.192 -9.860 1.00 95.56 80 ILE A C 1
ATOM 617 O O . ILE A 1 80 ? -8.345 -2.895 -9.493 1.00 95.56 80 ILE A O 1
#

InterPro domains:
  IPR023214 HAD superfamily [G3DSA:3.40.50.1000] (1-80)
  IPR036412 HAD-like superfamily [SSF56784] (2-80)
  IPR050793 CMP-NeuNAc synthase [PTHR21485] (1-78)

pLDDT: mean 94.64, std 2.94, range [86.62, 98.5]

Radius of gyration: 12.27 Å; Cα contacts (8 Å, |Δi|>4): 95; chains: 1; bounding box: 24×29×27 Å

Organism: NCBI:txid2360

Sequence (80 aa):
GIKLLKENGIEPAVISARNSKSVNHRMKNLGVKHFYQGQSNKVVAFNELLEKLHISADEVAYMGDDVIDLPVMTKVGFAI

Solvent-accessible surface area (backbone atoms only — not comparable to full-atom values): 4798 Å² total; per-residue (Å²): 107,74,63,58,37,48,78,70,76,41,84,63,69,48,82,32,56,60,76,55,72,66,58,54,52,51,34,57,77,64,64,46,82,46,70,45,61,55,38,82,59,51,55,60,61,50,53,53,46,30,63,75,67,73,50,60,49,65,80,35,76,42,79,55,91,53,79,83,36,45,82,48,40,79,56,34,57,37,62,80

Foldseek 3Di:
DLLVCVVVVHQDADAELADDPVVVVVCVVSVRPHYHYNDLQVVVSVVVVCVVVVHAQLPDEDEDDDPSCVVSQVRHVHYD